Protein AF-A0A7M3MA89-F1 (afdb_monomer_lite)

Foldseek 3Di:
DFDWDDDPAPQKIWTFDPPDPDPPGGKIWIWGWDADPNDIDIGTDGIVNVVDDPVNNNVVQVVLVVCRVVVHDDNDPVRVVVVVVVVVVVVVVVVVVVVVVPQDPVNCCVPPVLVVCVVPDDPVVSVVVVVVD

pLDDT: mean 83.15, std 8.32, range [62.28, 95.0]

Sequence (133 aa):
MAKWHSTRYPGVRFRKHATRKHGVQFDKYFAIRYQADGKRVEEGLGWASEGWSELKAANLLAELREAQRRGEGPVRLQEKRELAEAERKAREAEKKARAHEAITFEEYVKELYLPDADADKKAETMRRERSIL

Organism: NCBI:txid54767

Radius of gyration: 26.48 Å; chains: 1; bounding box: 61×32×65 Å

Secondary structure (DSSP, 8-state):
-PPEEE-SSTTEEEEEEEEEEETTEEEEEEEEEEEETTEEEEEEEEEGGGT--HHHHHHHHHHHHHHHHHT-S-SSHHHHHHHHHHHHHHHHHHHHHHHHHH--HHHHIIIIIHHHHHHHS-HHHHHHHHHH-

Structure (mmCIF, N/CA/C/O backbone):
data_AF-A0A7M3MA89-F1
#
_entry.id   AF-A0A7M3MA89-F1
#
loop_
_atom_site.group_PDB
_atom_site.id
_atom_site.type_symbol
_atom_site.label_atom_id
_atom_site.label_alt_id
_atom_site.label_comp_id
_atom_site.label_asym_id
_atom_site.label_entity_id
_atom_site.label_seq_id
_atom_site.pdbx_PDB_ins_code
_atom_site.Cartn_x
_atom_site.Cartn_y
_atom_site.Cartn_z
_atom_site.occupancy
_atom_site.B_iso_or_equiv
_atom_site.auth_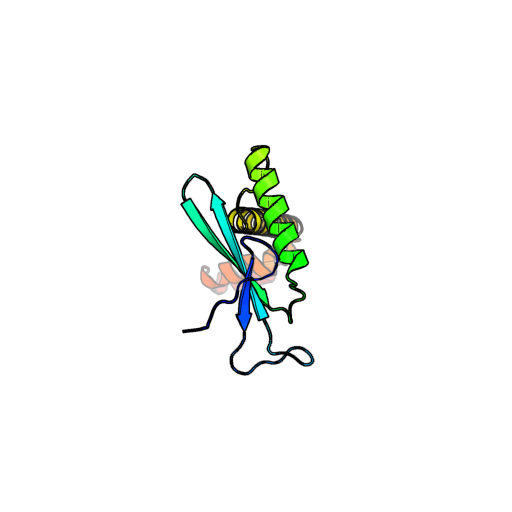seq_id
_atom_site.auth_comp_id
_atom_site.auth_asym_id
_atom_site.auth_atom_id
_atom_site.pdbx_PDB_model_num
ATOM 1 N N . MET A 1 1 ? -6.153 -19.628 16.800 1.00 65.12 1 MET A N 1
ATOM 2 C CA . MET A 1 1 ? -6.530 -18.441 15.992 1.00 65.12 1 MET A CA 1
ATOM 3 C C . MET A 1 1 ? -6.096 -17.173 16.710 1.00 65.12 1 MET A C 1
ATOM 5 O O . MET A 1 1 ? -6.228 -17.109 17.926 1.00 65.12 1 MET A O 1
ATOM 9 N N . ALA A 1 2 ? -5.574 -16.177 15.991 1.00 76.81 2 ALA A N 1
ATOM 10 C CA . ALA A 1 2 ? -5.233 -14.890 16.597 1.00 76.81 2 ALA A CA 1
ATOM 11 C C . ALA A 1 2 ? -6.516 -14.144 17.008 1.00 76.81 2 ALA A C 1
ATOM 13 O O . ALA A 1 2 ? -7.430 -13.991 16.198 1.00 76.81 2 ALA A O 1
ATOM 14 N N . LYS A 1 3 ? -6.594 -13.701 18.269 1.00 90.00 3 LYS A N 1
ATOM 15 C CA . LYS A 1 3 ? -7.758 -12.980 18.799 1.00 90.00 3 LYS A CA 1
ATOM 16 C C . LYS A 1 3 ? -7.771 -11.549 18.264 1.00 90.00 3 LYS A C 1
ATOM 18 O O . LYS A 1 3 ? -6.813 -10.799 18.451 1.00 90.00 3 LYS A O 1
ATOM 23 N N . TRP A 1 4 ? -8.871 -11.180 17.617 1.00 93.06 4 TRP A N 1
ATOM 24 C CA . TRP A 1 4 ? -9.098 -9.830 17.117 1.00 93.06 4 TRP A CA 1
ATOM 25 C C . TRP A 1 4 ? -9.777 -8.96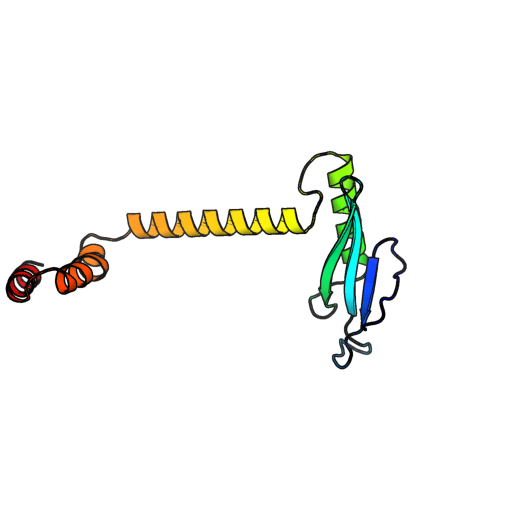3 18.173 1.00 93.06 4 TRP A C 1
ATOM 27 O O . TRP A 1 4 ? -10.853 -9.298 18.668 1.00 93.06 4 TRP A O 1
ATOM 37 N N . HIS A 1 5 ? -9.181 -7.815 18.451 1.00 92.69 5 HIS A N 1
ATOM 38 C CA . HIS A 1 5 ? -9.663 -6.790 19.359 1.00 92.69 5 HIS A CA 1
ATOM 39 C C . HIS A 1 5 ? -10.217 -5.603 18.568 1.00 92.69 5 HIS A C 1
ATOM 41 O O . HIS A 1 5 ? -9.658 -5.210 17.543 1.00 92.69 5 HIS A O 1
ATOM 47 N N . SER A 1 6 ? -11.330 -5.048 19.034 1.00 92.12 6 SER A N 1
ATOM 48 C CA . SER A 1 6 ? -11.878 -3.784 18.538 1.00 92.12 6 SER A CA 1
ATOM 49 C C . SER A 1 6 ? -11.063 -2.620 19.101 1.00 92.12 6 SER A C 1
ATOM 51 O O . SER A 1 6 ? -10.582 -2.705 20.232 1.00 92.12 6 SER A O 1
ATOM 53 N N . THR A 1 7 ? -10.916 -1.538 18.341 1.00 92.50 7 THR A N 1
ATOM 54 C CA . THR A 1 7 ? -10.371 -0.275 18.863 1.00 92.50 7 THR A CA 1
ATOM 55 C C . THR A 1 7 ? -11.506 0.683 19.226 1.00 92.50 7 THR A C 1
ATOM 57 O O . THR A 1 7 ? -12.686 0.364 19.059 1.00 92.50 7 THR A O 1
ATOM 60 N N . ARG A 1 8 ? -11.155 1.888 19.693 1.00 92.69 8 ARG A N 1
ATOM 61 C CA . ARG A 1 8 ? -12.111 2.994 19.861 1.00 92.69 8 ARG A CA 1
ATOM 62 C C . ARG A 1 8 ? -12.722 3.458 18.528 1.00 92.69 8 ARG A C 1
ATOM 64 O O . ARG A 1 8 ? -13.786 4.068 18.534 1.00 92.69 8 ARG A O 1
ATOM 71 N N . TYR A 1 9 ? -12.065 3.184 17.401 1.00 92.44 9 TYR A N 1
ATOM 72 C CA . TYR A 1 9 ? -12.498 3.629 16.079 1.00 92.44 9 TYR A CA 1
ATOM 73 C C . TYR A 1 9 ? -13.344 2.546 15.390 1.00 92.44 9 TYR A C 1
ATOM 75 O O . TYR A 1 9 ? -12.843 1.448 15.125 1.00 92.44 9 TYR A O 1
ATOM 83 N N . PRO A 1 10 ? -14.618 2.824 15.055 1.00 91.00 10 PRO A N 1
ATOM 84 C CA . PRO A 1 10 ? -15.486 1.849 14.407 1.00 91.00 10 PRO A CA 1
ATOM 85 C C . PRO A 1 10 ? -14.921 1.363 13.071 1.00 91.00 10 PRO A C 1
ATOM 87 O O . PRO A 1 10 ? -14.616 2.154 12.181 1.00 91.00 10 PRO A O 1
ATOM 90 N N . GLY A 1 11 ? -14.832 0.044 12.914 1.00 90.50 11 GLY A N 1
ATOM 91 C CA . GLY A 1 11 ? -14.276 -0.586 11.716 1.00 90.50 11 GLY A CA 1
ATOM 92 C C . GLY A 1 11 ? -12.766 -0.813 11.772 1.00 90.50 11 GLY A C 1
ATOM 93 O O . GLY A 1 11 ? -12.265 -1.565 10.947 1.00 90.50 11 GLY A O 1
ATOM 94 N N . VAL A 1 12 ? -12.044 -0.273 12.759 1.00 94.44 12 VAL A N 1
ATOM 95 C CA . VAL A 1 12 ? -10.630 -0.605 12.981 1.00 94.44 12 VAL A CA 1
ATOM 96 C C . VAL A 1 12 ? -10.526 -1.731 14.009 1.00 94.44 12 VAL A C 1
ATOM 98 O O . VAL A 1 12 ? -11.143 -1.708 15.077 1.00 94.44 12 VAL A O 1
ATOM 101 N N . ARG A 1 13 ? -9.728 -2.748 13.691 1.00 95.00 13 ARG A N 1
ATOM 102 C CA . ARG A 1 13 ? -9.447 -3.888 14.567 1.00 95.00 13 ARG A CA 1
ATOM 103 C C . ARG A 1 13 ? -7.953 -4.133 14.631 1.00 95.00 13 ARG A C 1
ATOM 105 O O . ARG A 1 13 ? -7.216 -3.782 13.714 1.00 95.00 13 ARG A O 1
ATOM 112 N N . PHE A 1 14 ? -7.509 -4.781 15.697 1.00 94.94 14 PHE A N 1
ATOM 113 C CA . PHE A 1 14 ? -6.135 -5.243 15.790 1.00 94.94 14 PHE A CA 1
ATOM 114 C C . PHE A 1 14 ? -6.036 -6.649 16.356 1.00 94.94 14 PHE A C 1
ATOM 116 O O . PHE A 1 14 ? -6.888 -7.095 17.122 1.00 94.94 14 PHE A O 1
ATOM 123 N N . ARG A 1 15 ? -4.961 -7.347 16.016 1.00 94.12 15 ARG A N 1
ATOM 124 C CA . ARG A 1 15 ? -4.548 -8.584 16.687 1.00 94.12 15 ARG A CA 1
ATOM 125 C C . ARG A 1 15 ? -3.151 -8.393 17.255 1.00 94.12 15 ARG A C 1
ATOM 127 O O . ARG A 1 15 ? -2.338 -7.687 16.668 1.00 94.12 15 ARG A O 1
ATOM 134 N N . LYS A 1 16 ? -2.869 -9.009 18.397 1.00 93.94 16 LYS A N 1
ATOM 135 C CA . LYS A 1 16 ? -1.527 -8.980 18.992 1.00 93.94 16 LYS A CA 1
ATOM 136 C C . LYS A 1 16 ? -0.658 -10.065 18.355 1.00 93.94 16 LYS A C 1
ATOM 138 O O . LYS A 1 16 ? -1.154 -11.162 18.088 1.00 93.94 16 LYS A O 1
ATOM 143 N N . HIS A 1 17 ? 0.617 -9.772 18.126 1.00 91.81 17 HIS A N 1
ATOM 144 C CA . HIS A 1 17 ? 1.605 -10.793 17.799 1.00 91.81 17 HIS A CA 1
ATOM 145 C C . HIS A 1 17 ? 1.791 -11.725 19.006 1.00 91.81 17 HIS A C 1
ATOM 147 O O . HIS A 1 17 ? 1.728 -11.278 20.149 1.00 91.81 17 HIS A O 1
ATOM 153 N N . ALA A 1 18 ? 2.033 -13.015 18.760 1.00 88.25 18 ALA A N 1
ATOM 154 C CA . ALA A 1 18 ? 2.184 -14.007 19.827 1.00 88.25 18 ALA A CA 1
ATOM 155 C C . ALA A 1 18 ? 3.423 -13.748 20.707 1.00 88.25 18 ALA A C 1
ATOM 157 O O . ALA A 1 18 ? 3.338 -13.805 21.927 1.00 88.25 18 ALA A O 1
ATOM 158 N N . THR A 1 19 ? 4.565 -13.450 20.081 1.00 87.94 19 THR A N 1
ATOM 159 C CA . THR A 1 19 ? 5.863 -13.311 20.768 1.00 87.94 19 THR A CA 1
ATOM 160 C C . THR A 1 19 ? 6.529 -11.936 20.619 1.00 87.94 19 THR A C 1
ATOM 162 O O . THR A 1 19 ? 7.136 -11.447 21.568 1.00 87.94 19 THR A O 1
ATOM 165 N N . ARG A 1 20 ? 6.415 -11.285 19.453 1.00 89.50 20 ARG A N 1
ATOM 166 C CA . ARG A 1 20 ? 7.013 -9.974 19.157 1.00 89.50 20 ARG A CA 1
ATOM 167 C C . ARG A 1 20 ? 6.422 -8.847 20.014 1.00 89.50 20 ARG A C 1
ATOM 169 O O . ARG A 1 20 ? 5.202 -8.682 20.095 1.00 89.50 20 ARG A O 1
ATOM 176 N N . LYS A 1 21 ? 7.305 -8.031 20.595 1.00 90.94 21 LYS A N 1
ATOM 177 C CA . LYS A 1 21 ? 6.972 -6.802 21.328 1.00 90.94 21 LYS A CA 1
ATOM 178 C C . LYS A 1 21 ? 7.353 -5.564 20.524 1.00 90.94 21 LYS A C 1
ATOM 180 O O . LYS A 1 21 ? 8.315 -5.590 19.762 1.00 90.94 21 LYS A O 1
ATOM 185 N N . HIS A 1 22 ? 6.607 -4.489 20.733 1.00 86.00 22 HIS A N 1
ATOM 186 C CA . HIS A 1 22 ? 6.910 -3.163 20.219 1.00 86.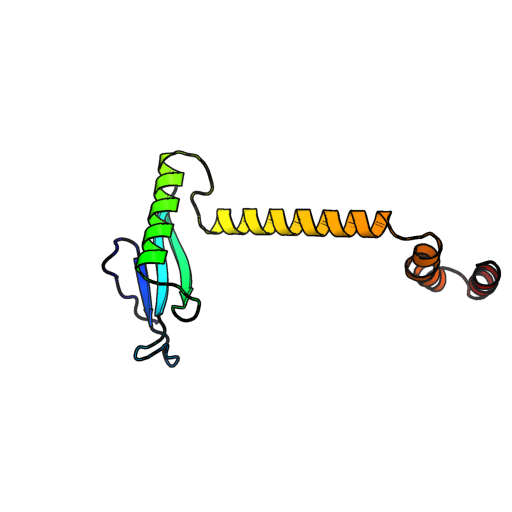00 22 HIS A CA 1
ATOM 187 C C . HIS A 1 22 ? 6.709 -2.158 21.362 1.00 86.00 22 HIS A C 1
ATOM 189 O O . HIS A 1 22 ? 5.584 -1.882 21.785 1.00 86.00 22 HIS A O 1
ATOM 195 N N . GLY A 1 23 ? 7.821 -1.686 21.930 1.00 84.69 23 GLY A N 1
ATOM 196 C CA . GLY A 1 23 ? 7.823 -0.976 23.208 1.00 84.69 23 GLY A CA 1
ATOM 197 C C . GLY A 1 23 ? 7.424 -1.896 24.368 1.00 84.69 23 GLY A C 1
ATOM 198 O O . GLY A 1 23 ? 7.877 -3.036 24.462 1.00 84.69 23 GLY A O 1
ATOM 199 N N . VAL A 1 24 ? 6.558 -1.402 25.254 1.00 85.38 24 VAL A N 1
ATOM 200 C CA . VAL A 1 24 ? 6.099 -2.144 26.444 1.00 85.38 24 VAL A CA 1
ATOM 201 C C . VAL A 1 24 ? 5.045 -3.204 26.096 1.00 85.38 24 VAL A C 1
ATOM 203 O O . VAL A 1 24 ? 4.917 -4.216 26.785 1.00 85.38 24 VAL A O 1
ATOM 206 N N . GLN A 1 25 ? 4.282 -2.997 25.020 1.00 87.94 25 GLN A N 1
ATOM 207 C CA . GLN A 1 25 ? 3.196 -3.892 24.622 1.00 87.94 25 GLN A CA 1
ATOM 208 C C . GLN A 1 25 ? 3.625 -4.872 23.523 1.00 87.94 25 GLN A C 1
ATOM 210 O O . GLN A 1 25 ? 4.623 -4.684 22.829 1.00 87.94 25 GLN A O 1
ATOM 215 N N . PHE A 1 26 ? 2.845 -5.943 23.355 1.00 91.06 26 PHE A N 1
ATOM 216 C CA . PHE A 1 26 ? 2.956 -6.797 22.173 1.00 91.06 26 PHE A CA 1
ATOM 217 C C . PHE A 1 26 ? 2.673 -5.993 20.910 1.00 91.06 26 PHE A C 1
ATOM 219 O O . PHE A 1 26 ? 1.818 -5.102 20.914 1.00 91.06 26 PHE A O 1
ATOM 226 N N . ASP A 1 27 ? 3.368 -6.349 19.835 1.00 93.12 27 ASP A N 1
ATOM 227 C CA . ASP A 1 27 ? 3.173 -5.719 18.539 1.00 93.12 27 ASP A CA 1
ATOM 228 C C . ASP A 1 27 ? 1.737 -5.962 18.047 1.00 93.12 27 ASP A C 1
ATOM 230 O O . ASP A 1 27 ? 1.179 -7.052 18.218 1.00 93.12 27 ASP A O 1
ATOM 234 N N . LYS A 1 28 ? 1.103 -4.927 17.498 1.00 94.50 28 LYS A N 1
ATOM 235 C CA . LYS A 1 28 ? -0.310 -4.952 17.102 1.00 94.50 28 LYS A CA 1
ATOM 236 C C . LYS A 1 28 ? -0.395 -4.889 15.589 1.00 94.50 28 LYS A C 1
ATOM 238 O O . LYS A 1 28 ? 0.065 -3.932 14.988 1.00 94.50 28 LYS A O 1
ATOM 243 N N . TYR A 1 29 ? -1.022 -5.882 14.980 1.00 94.50 29 TYR A N 1
ATOM 244 C CA . TYR A 1 29 ? -1.372 -5.846 13.567 1.00 94.50 29 TYR A CA 1
ATOM 245 C C . TYR A 1 29 ? -2.741 -5.208 13.399 1.00 94.50 29 TYR A C 1
ATOM 247 O O . TYR A 1 29 ? -3.714 -5.734 13.945 1.00 94.50 29 TYR A O 1
ATOM 255 N N . PHE A 1 30 ? -2.819 -4.116 12.648 1.00 94.69 30 PHE A N 1
ATOM 256 C CA . PHE A 1 30 ? -4.053 -3.390 12.378 1.00 94.69 30 PHE A CA 1
ATOM 257 C C . PHE A 1 30 ? -4.716 -3.865 11.086 1.00 94.69 30 PHE A C 1
ATOM 259 O O . PHE A 1 30 ? -4.056 -4.131 10.081 1.00 94.69 30 PHE A O 1
ATOM 266 N N . ALA A 1 31 ? -6.042 -3.934 11.115 1.00 94.00 31 ALA A N 1
ATOM 267 C CA . ALA A 1 31 ? -6.888 -4.194 9.963 1.00 94.00 31 ALA A CA 1
ATOM 268 C C . ALA A 1 31 ? -8.119 -3.284 10.004 1.00 94.00 31 ALA A C 1
ATOM 270 O O . ALA A 1 31 ? -8.594 -2.906 11.081 1.00 94.00 31 ALA A O 1
ATOM 271 N N . ILE A 1 32 ? -8.640 -2.953 8.830 1.00 93.94 32 ILE A N 1
ATOM 272 C CA . ILE A 1 32 ? -9.872 -2.185 8.662 1.00 93.94 32 ILE A CA 1
ATOM 273 C C . ILE A 1 32 ? -10.963 -3.062 8.072 1.00 93.94 32 ILE A C 1
ATOM 275 O O . ILE A 1 32 ? -10.709 -3.947 7.262 1.00 93.94 32 ILE A O 1
ATOM 279 N N . ARG A 1 33 ? -12.197 -2.795 8.484 1.00 91.50 33 ARG A N 1
ATOM 280 C CA . ARG A 1 33 ? -13.401 -3.459 8.009 1.00 91.50 33 ARG A CA 1
ATOM 281 C C . ARG A 1 33 ? -14.408 -2.412 7.560 1.00 91.50 33 ARG A C 1
ATOM 283 O O . ARG A 1 33 ? -14.826 -1.565 8.354 1.00 91.50 33 ARG A O 1
ATOM 290 N N . TYR A 1 34 ? -14.838 -2.512 6.311 1.00 88.62 34 TYR A N 1
ATOM 291 C CA . TYR A 1 34 ? -15.820 -1.614 5.709 1.00 88.62 34 TYR A CA 1
ATOM 292 C C . TYR A 1 34 ? -16.711 -2.346 4.705 1.00 88.62 34 TYR A C 1
ATOM 294 O O 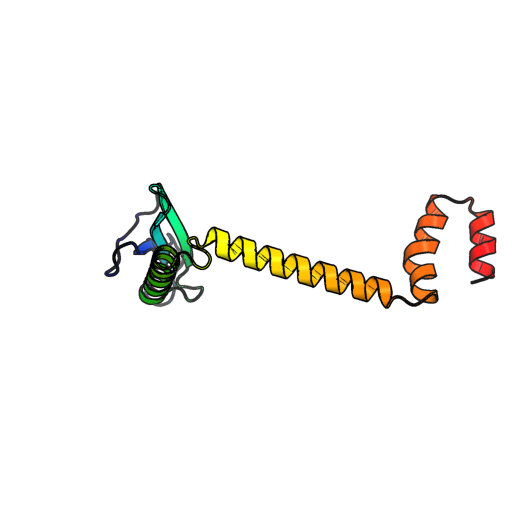. TYR A 1 34 ? -16.579 -3.551 4.494 1.00 88.62 34 TYR A O 1
ATOM 302 N N . GLN A 1 35 ? -17.693 -1.622 4.174 1.00 84.44 35 GLN A N 1
ATOM 303 C CA . GLN A 1 35 ? -18.606 -2.097 3.144 1.00 84.44 35 GLN A CA 1
ATOM 304 C C . GLN A 1 35 ? -18.306 -1.319 1.867 1.00 84.44 35 GLN A C 1
ATOM 306 O O . GLN A 1 35 ? -18.463 -0.102 1.859 1.00 84.44 35 GLN A O 1
ATOM 311 N N . ALA A 1 36 ? -17.899 -2.018 0.816 1.00 78.69 36 ALA A N 1
ATOM 312 C CA . ALA A 1 36 ? -17.730 -1.463 -0.521 1.00 78.69 36 ALA A CA 1
ATOM 313 C C . ALA A 1 36 ? -18.599 -2.282 -1.478 1.00 78.69 36 ALA A C 1
ATOM 315 O O . ALA A 1 36 ? -18.605 -3.510 -1.400 1.00 78.69 36 ALA A O 1
ATOM 316 N N . ASP A 1 37 ? -19.385 -1.612 -2.322 1.00 76.19 37 ASP A N 1
ATOM 317 C CA . ASP A 1 37 ? -20.252 -2.252 -3.328 1.00 76.19 37 ASP A CA 1
ATOM 318 C C . ASP A 1 37 ? -21.180 -3.340 -2.754 1.00 76.19 37 ASP A C 1
ATOM 320 O O . ASP A 1 37 ? -21.349 -4.423 -3.315 1.00 76.19 37 ASP A O 1
ATOM 324 N N . GLY A 1 38 ? -21.732 -3.084 -1.562 1.00 81.50 38 GLY A N 1
ATOM 325 C CA . GLY A 1 38 ? -22.609 -4.022 -0.851 1.00 81.50 38 GLY A CA 1
ATOM 326 C C . GLY A 1 38 ? -21.905 -5.250 -0.259 1.00 81.50 38 GLY A C 1
ATOM 327 O O . GLY A 1 38 ? -22.569 -6.107 0.326 1.00 81.50 38 GLY A O 1
ATOM 328 N N . LYS A 1 39 ? -20.575 -5.349 -0.375 1.00 85.06 39 LYS A N 1
ATOM 329 C CA . LYS A 1 39 ? -19.770 -6.450 0.163 1.00 85.06 39 LYS A CA 1
ATOM 330 C C . LYS A 1 39 ? -18.924 -5.987 1.338 1.00 85.06 39 LYS A C 1
ATOM 332 O O . LYS A 1 39 ? -18.317 -4.916 1.331 1.00 85.06 39 LYS A O 1
ATOM 337 N N . ARG A 1 40 ? -18.839 -6.851 2.350 1.00 86.75 40 ARG A N 1
ATOM 338 C CA . ARG A 1 40 ? -17.989 -6.612 3.514 1.00 86.75 40 ARG A CA 1
ATOM 339 C C . ARG A 1 40 ? -16.555 -6.967 3.160 1.00 86.75 40 ARG A C 1
ATOM 341 O O . ARG A 1 40 ? -16.261 -8.129 2.891 1.00 86.75 40 ARG A O 1
ATOM 348 N N . VAL A 1 41 ? -15.681 -5.975 3.226 1.00 87.06 41 VAL A N 1
ATOM 349 C CA . VAL A 1 41 ? -14.254 -6.118 2.952 1.00 87.06 41 VAL A CA 1
ATOM 350 C C . VAL A 1 41 ? -13.484 -5.952 4.259 1.00 87.06 41 VAL A C 1
ATOM 352 O O . VAL A 1 41 ? -13.832 -5.124 5.109 1.00 87.06 41 VAL A O 1
ATOM 355 N N . GLU A 1 42 ? -12.459 -6.780 4.442 1.00 89.81 42 GLU A N 1
ATOM 356 C CA . GLU A 1 42 ? -11.497 -6.663 5.532 1.00 89.81 42 GLU A CA 1
ATOM 357 C C . GLU A 1 42 ? -10.091 -6.593 4.939 1.00 89.81 42 GLU A C 1
ATOM 359 O O . GLU A 1 42 ? -9.664 -7.507 4.238 1.00 89.81 42 GLU A O 1
ATOM 364 N N . GLU A 1 43 ? -9.381 -5.503 5.213 1.00 88.88 43 GLU A N 1
ATOM 365 C CA . GLU A 1 43 ? -8.048 -5.256 4.672 1.00 88.88 43 GLU A CA 1
ATOM 366 C C . GLU A 1 43 ? -7.040 -5.090 5.801 1.00 88.88 43 GLU A C 1
ATOM 368 O O . GLU A 1 43 ? -7.230 -4.324 6.751 1.00 88.88 43 GLU A O 1
ATOM 373 N N . GLY A 1 44 ? -5.941 -5.827 5.684 1.00 91.94 44 GLY A N 1
ATOM 374 C CA . GLY A 1 44 ? -4.806 -5.732 6.584 1.00 91.94 44 GLY A CA 1
ATOM 375 C C . GLY A 1 44 ? -3.924 -4.532 6.248 1.00 91.94 44 GLY A C 1
ATOM 376 O O . GLY A 1 44 ? -3.474 -4.384 5.109 1.00 91.94 44 GLY A O 1
ATOM 377 N N . LEU A 1 45 ? -3.655 -3.696 7.249 1.00 91.19 45 LEU A N 1
ATOM 378 C CA . LEU A 1 45 ? -2.857 -2.482 7.091 1.00 91.19 45 LEU A CA 1
ATOM 379 C C . LEU A 1 45 ? -1.373 -2.748 7.332 1.00 91.19 45 LEU A C 1
ATOM 381 O O . LEU A 1 45 ? -0.550 -2.446 6.472 1.00 91.19 45 LEU A O 1
ATOM 385 N N . GLY A 1 46 ? -1.048 -3.348 8.478 1.00 93.12 46 GLY A N 1
ATOM 386 C CA . GLY A 1 46 ? 0.332 -3.610 8.878 1.00 93.12 46 GLY A CA 1
ATOM 387 C C . GLY A 1 46 ? 0.519 -3.633 10.390 1.00 93.12 46 GLY A C 1
ATOM 388 O O . GLY A 1 46 ? -0.449 -3.602 11.159 1.00 93.12 46 GLY A O 1
ATOM 389 N N . TRP A 1 47 ? 1.777 -3.717 10.810 1.00 94.62 47 TRP A N 1
ATOM 390 C CA . TRP A 1 47 ? 2.160 -3.799 12.220 1.00 94.62 47 TRP A CA 1
ATOM 391 C C . TRP A 1 47 ? 2.371 -2.426 12.852 1.00 94.62 47 TRP A C 1
ATOM 393 O O . TRP A 1 47 ? 2.769 -1.468 12.190 1.00 94.62 47 TRP A O 1
ATOM 403 N N . ALA A 1 48 ? 2.173 -2.333 14.165 1.00 92.69 48 ALA A N 1
ATOM 404 C CA . ALA A 1 48 ? 2.509 -1.138 14.926 1.00 92.69 48 ALA A CA 1
ATOM 405 C C . ALA A 1 48 ? 4.004 -0.819 14.811 1.00 92.69 48 ALA A C 1
ATOM 407 O O . ALA A 1 48 ? 4.367 0.346 14.663 1.00 92.69 48 ALA A O 1
ATOM 408 N N . SER A 1 49 ? 4.853 -1.853 14.755 1.00 91.31 49 SER A N 1
ATOM 409 C CA . SER A 1 49 ? 6.287 -1.704 14.489 1.00 91.31 49 SER A CA 1
ATOM 410 C C . SER A 1 49 ? 6.621 -1.048 13.146 1.00 91.31 49 SER A C 1
ATOM 412 O O . SER A 1 49 ? 7.703 -0.494 12.998 1.00 91.31 49 SER A O 1
ATOM 414 N N . GLU A 1 50 ? 5.715 -1.107 12.168 1.00 90.81 50 GLU A N 1
ATOM 415 C CA . GLU A 1 50 ? 5.856 -0.478 10.845 1.00 90.81 50 GLU A CA 1
ATOM 416 C C . GLU A 1 50 ? 5.277 0.953 10.825 1.00 90.81 50 GLU A C 1
ATOM 418 O O . GLU A 1 50 ? 5.098 1.553 9.766 1.00 90.81 50 GLU A O 1
ATOM 423 N N . GLY A 1 51 ? 4.950 1.515 11.995 1.00 91.00 51 GLY A N 1
ATOM 424 C CA . GLY A 1 51 ? 4.402 2.865 12.127 1.00 91.00 51 GLY A CA 1
ATOM 425 C C . GLY A 1 51 ? 2.889 2.949 11.909 1.00 91.00 51 GLY A C 1
ATOM 426 O O . GLY A 1 51 ? 2.367 4.029 11.605 1.00 91.00 51 GLY A O 1
ATOM 427 N N . TRP A 1 52 ? 2.167 1.832 12.042 1.00 93.81 52 TRP A N 1
ATOM 428 C CA . TRP A 1 52 ? 0.705 1.844 12.074 1.00 93.81 52 TRP A CA 1
ATOM 429 C C . TRP A 1 52 ? 0.170 2.139 13.474 1.00 93.81 52 TRP A C 1
ATOM 431 O O . TRP A 1 52 ? 0.655 1.636 14.483 1.00 93.81 52 TRP A O 1
ATOM 441 N N . SER A 1 53 ? -0.885 2.945 13.531 1.00 92.69 53 SER A N 1
ATOM 442 C CA . SER A 1 53 ? -1.594 3.272 14.765 1.00 92.69 53 SER A CA 1
ATOM 443 C C . SER A 1 53 ? -3.101 3.204 14.547 1.00 92.69 53 SER A C 1
ATOM 445 O O . SER A 1 53 ? -3.580 3.240 13.412 1.00 92.69 53 SER A O 1
ATOM 447 N N . GLU A 1 54 ? -3.856 3.141 15.644 1.00 92.50 54 GLU A N 1
ATOM 448 C CA . GLU A 1 54 ? -5.324 3.142 15.614 1.00 92.50 54 GLU A CA 1
ATOM 449 C C . GLU A 1 54 ? -5.879 4.367 14.878 1.00 92.50 54 GLU A C 1
ATOM 451 O O . GLU A 1 54 ? -6.781 4.235 14.055 1.00 92.50 54 GLU A O 1
ATOM 456 N N . LEU A 1 55 ? -5.293 5.542 15.134 1.00 93.25 55 LEU A N 1
ATOM 457 C CA . LEU A 1 55 ? -5.669 6.796 14.485 1.00 93.25 55 LEU A CA 1
ATOM 458 C C . LEU A 1 55 ? -5.332 6.781 12.990 1.00 93.25 55 LEU A C 1
ATOM 460 O O . LEU A 1 55 ? -6.169 7.142 12.172 1.00 93.25 55 LEU A O 1
ATOM 464 N N . LYS A 1 56 ? -4.133 6.315 12.613 1.00 93.25 56 LYS A N 1
ATOM 465 C CA . LYS A 1 56 ? -3.719 6.244 11.202 1.00 93.25 56 LYS A CA 1
ATOM 466 C C . LYS A 1 56 ? -4.613 5.292 10.403 1.00 93.25 56 LYS A C 1
ATOM 468 O O . LYS A 1 56 ? -5.000 5.604 9.282 1.00 93.25 56 LYS A O 1
ATOM 473 N N . ALA A 1 57 ? -4.982 4.161 11.003 1.00 93.50 57 ALA A N 1
ATOM 474 C CA . ALA A 1 57 ? -5.936 3.220 10.428 1.00 93.50 57 ALA A CA 1
ATOM 475 C C . ALA A 1 57 ? -7.338 3.831 10.270 1.00 93.50 57 ALA A C 1
ATOM 477 O O . ALA A 1 57 ? -7.991 3.614 9.252 1.00 93.50 57 ALA A O 1
ATOM 478 N N . ALA A 1 58 ? -7.794 4.606 11.258 1.00 93.00 58 ALA A N 1
ATOM 479 C CA . ALA A 1 58 ? -9.087 5.281 11.208 1.00 93.00 58 ALA A CA 1
ATOM 480 C C . ALA A 1 58 ? -9.132 6.380 10.137 1.00 93.00 58 ALA A C 1
ATOM 482 O O . ALA A 1 58 ? -10.119 6.469 9.412 1.00 93.00 58 ALA A O 1
ATOM 483 N N . ASN A 1 59 ? -8.062 7.165 10.000 1.00 92.75 59 ASN A N 1
ATOM 484 C CA . ASN A 1 59 ? -7.957 8.200 8.971 1.00 92.75 59 ASN A CA 1
ATOM 485 C C . ASN A 1 59 ? -7.998 7.587 7.571 1.00 92.75 59 ASN A C 1
ATOM 487 O O . ASN A 1 59 ? -8.791 8.018 6.745 1.00 92.75 59 ASN A O 1
ATOM 491 N N . LEU A 1 60 ? -7.242 6.510 7.335 1.00 90.12 60 LEU A N 1
ATOM 492 C CA . LEU A 1 60 ? -7.296 5.792 6.062 1.00 90.12 60 LEU A CA 1
ATOM 493 C C . LEU A 1 60 ? -8.700 5.233 5.777 1.00 90.12 60 LEU A C 1
ATOM 495 O O . LEU A 1 60 ? -9.187 5.304 4.655 1.00 90.12 60 LEU A O 1
ATOM 499 N N . LEU A 1 61 ? -9.378 4.694 6.793 1.00 90.69 61 LEU A N 1
ATOM 500 C CA . LEU A 1 61 ? -10.757 4.226 6.652 1.00 90.69 61 LEU A CA 1
ATOM 501 C C . LEU A 1 61 ? -11.726 5.36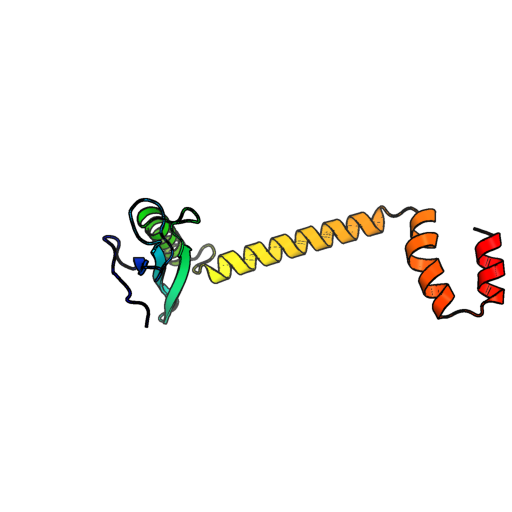9 6.307 1.00 90.69 61 LEU A C 1
ATOM 503 O O . LEU A 1 61 ? -12.667 5.161 5.542 1.00 90.69 61 LEU A O 1
ATOM 507 N N . ALA A 1 62 ? -11.523 6.556 6.881 1.00 90.06 62 ALA A N 1
ATOM 508 C CA . ALA A 1 62 ? -12.301 7.746 6.559 1.00 90.06 62 ALA A CA 1
ATOM 509 C C . ALA A 1 62 ? -12.043 8.202 5.117 1.00 90.06 62 ALA A C 1
ATOM 511 O O . ALA A 1 62 ? -13.008 8.413 4.389 1.00 90.06 62 ALA A O 1
ATOM 512 N N . GLU A 1 63 ? -10.780 8.240 4.679 1.00 88.19 63 GLU A N 1
ATOM 513 C CA . GLU A 1 63 ? -10.398 8.544 3.293 1.00 88.19 63 GLU A CA 1
ATOM 514 C C . GLU A 1 63 ? -11.095 7.608 2.296 1.00 88.19 63 GLU A C 1
ATOM 516 O O . GLU A 1 63 ? -11.712 8.080 1.344 1.00 88.19 63 GLU A O 1
ATOM 521 N N . LEU A 1 64 ? -11.076 6.291 2.541 1.00 85.44 64 LEU A N 1
ATOM 522 C CA . LEU A 1 64 ? -11.738 5.309 1.669 1.00 85.44 64 LEU A CA 1
ATOM 523 C C . LEU A 1 64 ? -13.259 5.519 1.614 1.00 85.44 64 LEU A C 1
ATOM 525 O O . LEU A 1 64 ? -13.868 5.442 0.548 1.00 85.44 64 LEU A O 1
ATOM 529 N N . ARG A 1 65 ? -13.892 5.836 2.750 1.00 85.00 65 ARG A N 1
ATOM 530 C CA . ARG A 1 65 ? -15.332 6.145 2.796 1.00 85.00 65 ARG A CA 1
ATOM 531 C C . ARG A 1 65 ? -15.671 7.451 2.086 1.00 85.00 65 ARG A C 1
ATOM 533 O O . ARG A 1 65 ? -16.742 7.563 1.495 1.00 85.00 65 ARG A O 1
ATOM 540 N N . GLU A 1 66 ? -14.800 8.448 2.168 1.00 85.88 66 GLU A N 1
ATOM 541 C CA . GLU A 1 66 ? -14.977 9.708 1.453 1.00 85.88 66 GLU A CA 1
ATOM 542 C C . GLU A 1 66 ? -14.783 9.547 -0.050 1.00 85.88 66 GLU A C 1
ATOM 544 O O . GLU A 1 66 ? -15.557 10.134 -0.802 1.00 85.88 66 GLU A O 1
ATOM 549 N N . ALA A 1 67 ? -13.805 8.748 -0.484 1.00 82.62 67 ALA A N 1
ATOM 550 C CA . ALA A 1 67 ? -13.629 8.373 -1.886 1.00 82.62 67 ALA A CA 1
ATOM 551 C C . ALA A 1 67 ? -14.883 7.657 -2.411 1.00 82.62 67 ALA A C 1
ATOM 553 O O . ALA A 1 67 ? -15.446 8.054 -3.429 1.00 82.62 67 ALA A O 1
ATOM 554 N N . GLN A 1 68 ? -15.418 6.702 -1.641 1.00 78.81 68 GLN A N 1
ATOM 555 C CA . GLN A 1 68 ? -16.675 6.022 -1.965 1.00 78.81 68 GLN A CA 1
ATOM 556 C C . GLN A 1 68 ? -17.864 6.986 -2.072 1.00 78.81 68 GLN A C 1
ATOM 558 O O . GLN A 1 68 ? -18.692 6.846 -2.966 1.00 78.81 68 GLN A O 1
ATOM 563 N N . ARG A 1 69 ? -17.968 7.963 -1.161 1.00 81.44 69 ARG A N 1
ATOM 564 C CA . ARG A 1 69 ? -19.054 8.955 -1.180 1.00 81.44 69 ARG A CA 1
ATOM 565 C C . ARG A 1 69 ? -18.947 9.896 -2.377 1.00 81.44 69 ARG A C 1
ATOM 567 O O . ARG A 1 69 ? -19.974 10.276 -2.927 1.00 81.44 69 ARG A O 1
ATOM 574 N N . ARG A 1 70 ? -17.727 10.301 -2.736 1.00 80.38 70 ARG A N 1
ATOM 575 C CA . ARG A 1 70 ? -17.465 11.196 -3.869 1.00 80.38 70 ARG A CA 1
ATOM 576 C C . ARG A 1 70 ? -17.554 10.479 -5.217 1.00 80.38 70 ARG A C 1
ATOM 578 O O . ARG A 1 70 ? -17.795 11.139 -6.215 1.00 80.38 70 ARG A O 1
ATOM 585 N N . GLY A 1 71 ? -17.393 9.154 -5.242 1.00 68.31 71 GLY A N 1
ATOM 586 C CA . GLY A 1 71 ? -17.292 8.386 -6.486 1.00 68.31 71 GLY A CA 1
ATOM 587 C C . GLY A 1 71 ? -15.986 8.652 -7.242 1.00 68.31 71 GLY A C 1
ATOM 588 O O . GLY A 1 71 ? -15.880 8.327 -8.419 1.00 68.31 71 GLY A O 1
ATOM 589 N N . GLU A 1 72 ? -15.001 9.253 -6.571 1.00 65.50 72 GLU A N 1
ATOM 590 C CA . GLU A 1 72 ? -13.732 9.686 -7.148 1.00 65.50 72 GLU A CA 1
ATOM 591 C C . GLU A 1 72 ? -12.572 9.024 -6.394 1.00 65.50 72 GLU A C 1
ATOM 593 O O . GLU A 1 72 ? -12.449 9.152 -5.172 1.00 65.50 72 GLU A O 1
ATOM 598 N N . GLY A 1 73 ? -11.694 8.346 -7.136 1.00 62.28 73 GLY A N 1
ATOM 599 C CA . GLY A 1 73 ? -10.497 7.694 -6.602 1.00 62.28 73 GLY A CA 1
ATOM 600 C C . GLY A 1 73 ? -10.708 6.249 -6.122 1.00 62.28 73 GLY A C 1
ATOM 601 O O . GLY A 1 73 ? -11.808 5.707 -6.220 1.00 62.28 73 GLY A O 1
ATOM 602 N N . PRO A 1 74 ? -9.638 5.594 -5.633 1.00 63.03 74 PRO A N 1
ATOM 603 C CA . PRO A 1 74 ? -9.690 4.204 -5.196 1.00 63.03 74 PRO A CA 1
ATOM 604 C C . PRO A 1 74 ? -10.560 4.071 -3.944 1.00 63.03 74 PRO A C 1
ATOM 606 O O . PRO A 1 74 ? -10.284 4.667 -2.899 1.00 63.03 74 PRO A O 1
ATOM 609 N N . VAL A 1 75 ? -11.601 3.252 -4.051 1.00 68.06 75 VAL A N 1
ATOM 610 C CA . VAL A 1 75 ? -12.540 2.936 -2.967 1.00 68.06 75 VAL A CA 1
ATOM 611 C C . VAL A 1 75 ? -11.946 1.867 -2.047 1.00 68.06 75 VAL A C 1
ATOM 613 O O . VAL A 1 75 ? -12.394 1.689 -0.910 1.00 68.06 75 VAL A O 1
ATOM 616 N N . ARG A 1 76 ? -10.907 1.167 -2.522 1.00 71.69 76 ARG A N 1
ATOM 617 C CA . ARG A 1 76 ? -10.245 0.074 -1.806 1.00 71.69 76 ARG A CA 1
ATOM 618 C C . ARG A 1 76 ? -8.742 0.284 -1.675 1.00 71.69 76 ARG A C 1
ATOM 620 O O . ARG A 1 76 ? -8.090 0.859 -2.549 1.00 71.69 76 ARG A O 1
ATOM 627 N N . LEU A 1 77 ? -8.149 -0.252 -0.605 1.00 66.94 77 LEU A N 1
ATOM 628 C CA . LEU A 1 77 ? -6.692 -0.235 -0.458 1.00 66.94 77 LEU A CA 1
ATOM 629 C C . LEU A 1 77 ? -6.022 -1.107 -1.524 1.00 66.94 77 LEU A C 1
ATOM 631 O O . LEU A 1 77 ? -4.918 -0.782 -1.957 1.00 66.94 77 LEU A O 1
ATOM 635 N N . GLN A 1 78 ? -6.675 -2.196 -1.945 1.00 69.75 78 GLN A N 1
ATOM 636 C CA . GLN A 1 78 ? -6.200 -3.019 -3.061 1.00 69.75 78 GLN A CA 1
ATOM 637 C C . GLN A 1 78 ? -6.073 -2.204 -4.351 1.00 69.75 78 GLN A C 1
ATOM 639 O O . GLN A 1 78 ? -4.997 -2.189 -4.935 1.00 69.75 78 GLN A O 1
ATOM 644 N N . GLU A 1 79 ? -7.095 -1.430 -4.714 1.00 69.81 79 GLU A N 1
ATOM 645 C CA . GLU A 1 79 ? -7.067 -0.557 -5.898 1.00 69.81 79 GLU A CA 1
ATOM 646 C C . GLU A 1 79 ? -5.947 0.486 -5.797 1.00 69.81 79 GLU A C 1
ATOM 648 O O . GLU A 1 79 ? -5.210 0.717 -6.752 1.00 69.81 79 GLU A O 1
ATOM 653 N N . LYS A 1 80 ? -5.740 1.067 -4.606 1.00 71.25 80 LYS A N 1
ATOM 654 C CA . LYS A 1 80 ? -4.619 1.989 -4.364 1.00 71.25 80 LYS A CA 1
ATOM 655 C C . LYS A 1 80 ? -3.255 1.309 -4.557 1.00 71.25 80 LYS A C 1
ATOM 657 O O . LYS A 1 80 ? -2.324 1.942 -5.050 1.00 71.25 80 LYS A O 1
ATOM 662 N N . ARG A 1 81 ? -3.118 0.036 -4.165 1.00 71.88 81 ARG A N 1
ATOM 663 C CA . ARG A 1 81 ? -1.885 -0.750 -4.365 1.00 71.88 81 ARG A CA 1
ATOM 664 C C . ARG A 1 81 ? -1.674 -1.110 -5.831 1.00 71.88 81 ARG A C 1
ATOM 666 O O . ARG A 1 81 ? -0.551 -0.993 -6.306 1.00 71.88 81 ARG A O 1
ATOM 673 N N . GLU A 1 82 ? -2.729 -1.504 -6.532 1.00 73.38 82 GLU A N 1
ATOM 674 C CA . GLU A 1 82 ? -2.688 -1.833 -7.959 1.00 73.38 82 GLU A CA 1
ATOM 675 C C . GLU A 1 82 ? -2.298 -0.615 -8.796 1.00 73.38 82 GLU A C 1
ATOM 677 O O . GLU A 1 82 ? -1.419 -0.717 -9.649 1.00 73.38 82 GLU A O 1
ATOM 682 N N . LEU A 1 83 ? -2.866 0.555 -8.493 1.00 72.00 83 LEU A N 1
ATOM 683 C CA . LEU A 1 83 ? -2.513 1.804 -9.164 1.00 72.00 83 LEU A CA 1
ATOM 684 C C . LEU A 1 83 ? -1.030 2.155 -8.958 1.00 72.00 83 LEU A C 1
ATOM 686 O O . LEU A 1 83 ? -0.322 2.460 -9.915 1.00 72.00 83 LEU A O 1
ATOM 690 N N . ALA A 1 84 ? -0.540 2.049 -7.719 1.00 72.62 84 ALA A N 1
ATOM 691 C CA . ALA A 1 84 ? 0.861 2.315 -7.398 1.00 72.62 84 ALA A CA 1
ATOM 692 C C . ALA A 1 84 ? 1.819 1.304 -8.058 1.00 72.62 84 ALA A C 1
ATOM 694 O O . ALA A 1 84 ? 2.920 1.662 -8.481 1.00 72.62 84 ALA A O 1
ATOM 695 N N . GLU A 1 85 ? 1.422 0.034 -8.159 1.00 75.38 85 GLU A N 1
ATOM 696 C CA . GLU A 1 85 ? 2.209 -0.980 -8.860 1.00 75.38 85 GLU A CA 1
ATOM 697 C C . GLU A 1 85 ? 2.234 -0.726 -10.371 1.00 75.38 85 GLU A C 1
ATOM 699 O O . GLU A 1 85 ? 3.295 -0.842 -10.988 1.00 75.38 85 GLU A O 1
ATOM 704 N N . ALA A 1 86 ? 1.098 -0.346 -10.959 1.00 77.00 86 ALA A N 1
ATOM 705 C CA . ALA A 1 86 ? 0.999 0.015 -12.368 1.00 77.00 86 ALA A CA 1
ATOM 706 C C . ALA A 1 86 ? 1.883 1.227 -12.696 1.00 77.00 86 ALA A C 1
ATOM 708 O O . ALA A 1 86 ? 2.641 1.182 -13.663 1.00 77.00 86 ALA A O 1
ATOM 709 N N . GLU A 1 87 ? 1.870 2.261 -11.852 1.00 79.88 87 GLU A N 1
ATOM 710 C CA . GLU A 1 87 ? 2.734 3.435 -12.006 1.00 79.88 87 GLU A CA 1
ATOM 711 C C . GLU A 1 87 ? 4.221 3.064 -11.896 1.00 79.88 87 GLU A C 1
ATOM 713 O O . GLU A 1 87 ? 5.038 3.479 -12.723 1.00 79.88 87 GLU A O 1
ATOM 718 N N . ARG A 1 88 ? 4.590 2.216 -10.924 1.00 77.81 88 ARG A N 1
ATOM 719 C CA . ARG A 1 88 ? 5.970 1.726 -10.795 1.00 77.81 88 ARG A CA 1
ATOM 720 C C . ARG A 1 88 ? 6.406 0.950 -12.038 1.00 77.81 88 ARG A C 1
ATOM 722 O O . ARG A 1 88 ? 7.498 1.200 -12.542 1.00 77.81 88 ARG A O 1
ATOM 729 N N . LYS A 1 89 ? 5.561 0.047 -12.546 1.00 80.00 89 LYS A N 1
ATOM 730 C CA . LYS A 1 89 ? 5.835 -0.723 -13.770 1.00 80.00 89 LYS A CA 1
ATOM 731 C C . LYS A 1 89 ? 5.982 0.183 -14.987 1.00 80.00 89 LYS A C 1
ATOM 733 O O . LYS A 1 89 ? 6.919 -0.008 -15.754 1.00 80.00 89 LYS A O 1
ATOM 738 N N . ALA A 1 90 ? 5.114 1.182 -15.142 1.00 80.31 90 ALA A N 1
ATOM 739 C CA . ALA A 1 90 ? 5.206 2.152 -16.229 1.00 80.31 90 ALA A CA 1
ATOM 740 C C . ALA A 1 90 ? 6.531 2.927 -16.173 1.00 80.31 90 ALA A C 1
ATOM 742 O O . ALA A 1 90 ? 7.235 3.027 -17.175 1.00 80.31 90 ALA A O 1
ATOM 743 N N . ARG A 1 91 ? 6.935 3.386 -14.982 1.00 79.69 91 ARG A N 1
ATOM 744 C CA . ARG A 1 91 ? 8.202 4.103 -14.787 1.00 79.69 91 ARG A CA 1
ATOM 745 C C . ARG A 1 91 ? 9.429 3.221 -15.021 1.00 79.69 91 ARG A C 1
ATOM 747 O O . ARG A 1 91 ? 10.438 3.693 -15.539 1.00 79.69 91 ARG A O 1
ATOM 754 N N . GLU A 1 92 ? 9.382 1.954 -14.620 1.00 80.19 92 GLU A N 1
ATOM 755 C CA . GLU A 1 92 ? 10.445 0.987 -14.915 1.00 80.19 92 GLU A CA 1
ATOM 756 C C . GLU A 1 92 ? 10.534 0.680 -16.412 1.00 80.19 92 GLU A C 1
ATOM 758 O O . GLU A 1 92 ? 11.639 0.632 -16.948 1.00 80.19 92 GLU A O 1
ATOM 763 N N . ALA A 1 93 ? 9.397 0.521 -17.093 1.00 77.75 93 ALA A N 1
ATOM 764 C CA . ALA A 1 93 ? 9.349 0.326 -18.538 1.00 77.75 93 ALA A CA 1
ATOM 765 C C . ALA A 1 93 ? 9.918 1.540 -19.284 1.00 77.75 93 ALA A C 1
ATOM 767 O O . ALA A 1 93 ? 10.754 1.370 -20.164 1.00 77.75 93 ALA A O 1
ATOM 768 N N . GLU A 1 94 ? 9.555 2.758 -18.878 1.00 80.38 94 GLU A N 1
ATOM 769 C CA . GLU A 1 94 ? 10.099 3.988 -19.458 1.00 80.38 94 GLU A CA 1
ATOM 770 C C . GLU A 1 94 ? 11.612 4.104 -19.229 1.00 80.38 94 GLU A C 1
ATOM 772 O O . GLU A 1 94 ? 12.356 4.434 -20.148 1.00 80.38 94 GLU A O 1
ATOM 777 N N . LYS A 1 95 ? 12.101 3.781 -18.025 1.00 79.94 95 LYS A N 1
ATOM 778 C CA . LYS A 1 95 ? 13.546 3.747 -17.750 1.00 79.94 95 LYS A CA 1
ATOM 779 C C . LYS A 1 95 ? 14.272 2.722 -18.615 1.00 79.94 95 LYS A C 1
ATOM 781 O O . LYS A 1 95 ? 15.351 3.027 -19.105 1.00 79.94 95 LYS A O 1
ATOM 786 N N . LYS A 1 96 ? 13.698 1.529 -18.797 1.00 76.62 96 LYS A N 1
ATOM 787 C CA . LYS A 1 96 ? 14.266 0.494 -19.671 1.00 76.62 96 LYS A CA 1
ATOM 788 C C . LYS A 1 96 ? 14.274 0.937 -21.131 1.00 76.62 96 LYS A C 1
ATOM 790 O O . LYS A 1 96 ? 15.290 0.758 -21.787 1.00 76.62 96 LYS A O 1
ATOM 795 N N . ALA A 1 97 ? 13.192 1.551 -21.610 1.00 73.25 97 ALA A N 1
ATOM 796 C CA . ALA A 1 97 ? 13.115 2.095 -22.963 1.00 73.25 97 ALA A CA 1
ATOM 797 C C . ALA A 1 97 ? 14.173 3.186 -23.180 1.00 73.25 97 ALA A C 1
ATOM 799 O O . ALA A 1 97 ? 14.966 3.083 -24.106 1.00 73.25 97 ALA A O 1
ATOM 800 N N . ARG A 1 98 ? 14.278 4.155 -22.262 1.00 75.94 98 ARG A N 1
ATOM 801 C CA . ARG A 1 98 ? 15.311 5.201 -22.319 1.00 75.94 98 ARG A CA 1
ATOM 802 C C . ARG A 1 98 ? 16.727 4.641 -22.238 1.00 75.94 98 ARG A C 1
ATOM 804 O O . ARG A 1 98 ? 17.606 5.149 -22.915 1.00 75.94 98 ARG A O 1
ATOM 811 N N . ALA A 1 99 ? 16.962 3.624 -21.410 1.00 74.69 99 ALA A N 1
ATOM 812 C CA . ALA A 1 99 ? 18.263 2.967 -21.341 1.00 74.69 99 ALA A CA 1
ATOM 813 C C . ALA A 1 99 ? 18.593 2.275 -22.669 1.00 74.69 99 ALA A C 1
ATOM 815 O O . ALA A 1 99 ? 19.690 2.451 -23.172 1.00 74.69 99 ALA A O 1
ATOM 816 N N . HIS A 1 100 ? 17.632 1.567 -23.269 1.00 66.75 100 HIS A N 1
ATOM 817 C CA . HIS A 1 100 ? 17.800 0.931 -24.575 1.00 66.75 100 HIS A CA 1
ATOM 818 C C . HIS A 1 100 ? 18.023 1.949 -25.707 1.00 66.75 100 HIS A C 1
ATOM 820 O O . HIS A 1 100 ? 18.828 1.707 -26.596 1.00 66.75 100 HIS A O 1
ATOM 826 N N . GLU A 1 101 ? 17.347 3.099 -25.673 1.00 74.69 101 GLU A N 1
ATOM 827 C CA . GLU A 1 101 ? 17.561 4.200 -26.626 1.00 74.69 101 GLU A CA 1
ATOM 828 C C . GLU A 1 101 ? 18.894 4.934 -26.408 1.00 74.69 101 GLU A C 1
ATOM 830 O O . GLU A 1 101 ? 19.444 5.495 -27.352 1.00 74.69 101 GLU A O 1
ATOM 835 N N . ALA A 1 102 ? 19.416 4.935 -25.179 1.00 78.50 102 ALA A N 1
ATOM 836 C CA . ALA A 1 102 ? 20.685 5.565 -24.820 1.00 78.50 102 ALA A CA 1
ATOM 837 C C . ALA A 1 102 ? 21.904 4.646 -24.993 1.00 78.50 102 ALA A C 1
ATOM 839 O O . ALA A 1 102 ? 23.028 5.121 -24.829 1.00 78.50 102 ALA A O 1
ATOM 840 N N . ILE A 1 103 ? 21.702 3.360 -25.307 1.00 79.25 103 ILE A N 1
ATOM 841 C CA . ILE A 1 103 ? 22.796 2.432 -25.592 1.00 79.25 103 ILE A CA 1
ATOM 842 C C . ILE A 1 103 ? 23.546 2.922 -26.830 1.00 79.25 103 ILE A C 1
ATOM 844 O O . ILE A 1 103 ? 22.972 3.158 -27.897 1.00 79.25 103 ILE A O 1
ATOM 848 N N . THR A 1 104 ? 24.857 3.060 -26.686 1.00 78.81 104 THR A N 1
ATOM 849 C CA . THR A 1 104 ? 25.729 3.386 -27.811 1.00 78.81 104 THR A CA 1
ATOM 850 C C . THR A 1 104 ? 25.903 2.174 -28.727 1.00 78.81 104 THR A C 1
ATOM 852 O O . THR A 1 104 ? 25.736 1.025 -28.318 1.00 78.81 104 THR A O 1
ATOM 855 N N . PHE A 1 105 ? 26.274 2.409 -29.990 1.00 76.12 105 PHE A N 1
ATOM 856 C CA . PHE A 1 105 ? 26.520 1.324 -30.949 1.00 76.12 105 PHE A CA 1
ATOM 857 C C . PHE A 1 105 ? 27.548 0.303 -30.427 1.00 76.12 105 PHE A C 1
ATOM 859 O O . PHE A 1 105 ? 27.372 -0.899 -30.607 1.00 76.12 105 PHE A O 1
ATOM 866 N N . GLU A 1 106 ? 28.593 0.766 -29.739 1.00 77.88 106 GLU A N 1
ATOM 867 C CA . GLU A 1 106 ? 29.635 -0.099 -29.180 1.00 77.88 106 GLU A CA 1
ATOM 868 C C . GLU A 1 106 ? 29.100 -1.016 -28.066 1.00 77.88 106 GLU A C 1
ATOM 870 O O . GLU A 1 106 ? 29.392 -2.214 -28.053 1.00 77.88 106 GLU A O 1
ATOM 875 N N . GLU A 1 107 ? 28.279 -0.477 -27.164 1.00 78.06 107 GLU A N 1
ATOM 876 C CA . GLU A 1 107 ? 27.641 -1.229 -26.077 1.00 78.06 107 GLU A CA 1
ATOM 877 C C . GLU A 1 107 ? 26.606 -2.222 -26.616 1.00 78.06 107 GLU A C 1
ATOM 879 O O . GLU A 1 107 ? 26.611 -3.383 -26.216 1.00 78.06 107 GLU A O 1
ATOM 884 N N . TYR A 1 108 ? 25.786 -1.816 -27.592 1.00 81.44 108 TYR A N 1
ATOM 885 C CA . TYR A 1 108 ? 24.839 -2.714 -28.262 1.00 81.44 108 TYR A CA 1
ATOM 886 C C . TYR A 1 108 ? 25.550 -3.919 -28.876 1.00 81.44 108 TYR A C 1
ATOM 888 O O . TYR A 1 108 ? 25.121 -5.067 -28.723 1.00 81.44 108 TYR A O 1
ATOM 896 N N . VAL A 1 109 ? 26.660 -3.661 -29.572 1.00 82.25 109 VAL A N 1
ATOM 897 C CA . VAL A 1 109 ? 27.399 -4.723 -30.237 1.00 82.25 109 VAL A CA 1
ATOM 898 C C . VAL A 1 109 ? 28.026 -5.679 -29.223 1.00 82.25 109 VAL A C 1
ATOM 900 O O . VAL A 1 109 ? 27.936 -6.894 -29.397 1.00 82.25 109 VAL A O 1
ATOM 903 N N . LYS A 1 110 ? 28.634 -5.156 -28.154 1.00 79.00 110 LYS A N 1
ATOM 904 C CA . LYS A 1 110 ? 29.304 -5.975 -27.136 1.00 79.00 110 LYS A CA 1
ATOM 905 C C . LYS A 1 110 ? 28.338 -6.753 -26.246 1.00 79.00 110 LYS A C 1
ATOM 907 O O . LYS A 1 110 ? 28.629 -7.907 -25.941 1.00 79.00 110 LYS A O 1
ATOM 912 N N . GLU A 1 111 ? 27.229 -6.144 -25.833 1.00 79.44 111 GLU A N 1
ATOM 913 C CA . GLU A 1 111 ? 26.341 -6.710 -24.810 1.00 79.44 111 GLU A CA 1
ATOM 914 C C . GLU A 1 111 ? 25.137 -7.476 -25.368 1.00 79.44 111 GLU A C 1
ATOM 916 O O . GLU A 1 111 ? 24.692 -8.421 -24.721 1.00 79.44 111 GLU A O 1
ATOM 921 N N . LEU A 1 112 ? 24.617 -7.110 -26.546 1.00 78.94 112 LEU A N 1
ATOM 922 C CA . LEU A 1 112 ? 23.469 -7.793 -27.161 1.00 78.94 112 LEU A CA 1
ATOM 923 C C . LEU A 1 112 ? 23.888 -8.634 -28.369 1.00 78.94 112 LEU A C 1
ATOM 925 O O . LEU A 1 112 ? 23.693 -9.845 -28.395 1.00 78.94 112 LEU A O 1
ATOM 929 N N . TYR A 1 113 ? 24.492 -7.998 -29.373 1.00 80.94 113 TYR A N 1
ATOM 930 C CA . TYR A 1 113 ? 24.698 -8.641 -30.671 1.00 80.94 113 TYR A CA 1
ATOM 931 C C . TYR A 1 113 ? 25.756 -9.752 -30.640 1.00 80.94 113 TYR A C 1
ATOM 933 O O . TYR A 1 113 ? 25.528 -10.820 -31.200 1.00 80.94 113 TYR A O 1
ATOM 941 N N . LEU A 1 114 ? 26.921 -9.523 -30.018 1.00 82.69 114 LEU A N 1
ATOM 942 C CA . LEU A 1 114 ? 27.998 -10.518 -29.989 1.00 82.69 114 LEU A CA 1
ATOM 943 C C . LEU A 1 114 ? 27.614 -11.798 -29.225 1.00 82.69 114 LEU A C 1
ATOM 945 O O . LEU A 1 114 ? 27.937 -12.865 -29.742 1.00 82.69 114 LEU A O 1
ATOM 949 N N . PRO A 1 115 ? 26.948 -11.747 -28.052 1.00 82.62 115 PRO A N 1
ATOM 950 C CA . PRO A 1 115 ? 26.459 -12.947 -27.371 1.00 82.62 115 PRO A CA 1
ATOM 951 C C . PRO A 1 115 ? 25.429 -13.741 -28.184 1.00 82.62 115 PRO A C 1
ATOM 953 O O . PRO A 1 115 ? 25.586 -14.954 -28.323 1.00 82.62 115 PRO A O 1
ATOM 956 N N . ASP A 1 116 ? 24.430 -13.069 -28.767 1.00 81.06 116 ASP A N 1
ATOM 957 C CA . ASP A 1 116 ? 23.394 -13.724 -29.580 1.00 81.06 116 ASP A CA 1
ATOM 958 C C . ASP A 1 116 ? 24.000 -14.344 -30.851 1.00 81.06 116 ASP A C 1
ATOM 960 O O . ASP A 1 116 ? 23.723 -15.488 -31.214 1.00 81.06 116 ASP A O 1
ATOM 964 N N . ALA A 1 117 ? 24.916 -13.625 -31.503 1.00 80.19 117 ALA A N 1
ATOM 965 C CA . ALA A 1 117 ? 25.595 -14.112 -32.695 1.00 80.19 117 ALA A CA 1
ATOM 966 C C . ALA A 1 117 ? 26.572 -15.268 -32.402 1.00 80.19 117 ALA A C 1
ATOM 968 O O . ALA A 1 117 ? 26.756 -16.119 -33.268 1.00 80.19 117 ALA A O 1
ATOM 969 N N . ASP A 1 118 ? 27.173 -15.351 -31.209 1.00 78.62 118 ASP A N 1
ATOM 970 C CA . ASP A 1 118 ? 28.028 -16.483 -30.807 1.00 78.62 118 ASP A CA 1
ATOM 971 C C . ASP A 1 118 ? 27.220 -17.772 -30.596 1.00 78.62 118 ASP A C 1
ATOM 973 O O . ASP A 1 118 ? 27.734 -18.866 -30.831 1.00 78.62 118 ASP A O 1
ATOM 977 N N . ALA A 1 119 ? 25.951 -17.642 -30.189 1.00 79.56 119 ALA A N 1
ATOM 978 C CA . ALA A 1 119 ? 25.034 -18.766 -30.022 1.00 79.56 119 ALA A CA 1
ATOM 979 C C . ALA A 1 119 ? 24.507 -19.306 -31.365 1.00 79.56 119 ALA A C 1
ATOM 981 O O . ALA A 1 119 ? 24.368 -20.520 -31.520 1.00 79.56 119 ALA A O 1
ATOM 982 N N . ASP A 1 120 ? 24.256 -18.424 -32.340 1.00 79.25 120 ASP A N 1
ATOM 983 C CA . ASP A 1 120 ? 23.615 -18.791 -33.611 1.00 79.25 120 ASP A CA 1
ATOM 984 C C . ASP A 1 120 ? 24.589 -18.986 -34.786 1.00 79.25 120 ASP A C 1
ATOM 986 O O . ASP A 1 120 ? 24.313 -19.756 -35.716 1.00 79.25 120 ASP A O 1
ATOM 990 N N . LYS A 1 121 ? 25.731 -18.286 -34.804 1.00 82.69 121 LYS A N 1
ATOM 991 C CA . LYS A 1 121 ? 26.655 -18.293 -35.948 1.00 82.69 121 LYS A CA 1
ATOM 992 C C . LYS A 1 121 ? 27.814 -19.261 -35.755 1.00 82.69 121 LYS A C 1
ATOM 994 O O . LYS A 1 121 ? 28.263 -19.579 -34.660 1.00 82.69 121 LYS A O 1
ATOM 999 N N . LYS A 1 122 ? 28.379 -19.699 -36.882 1.00 81.00 122 LYS A N 1
ATOM 1000 C CA . LYS A 1 122 ? 29.590 -20.528 -36.891 1.00 81.00 122 LYS A CA 1
ATOM 1001 C C . LYS A 1 122 ? 30.777 -19.741 -36.332 1.00 81.00 122 LYS A C 1
ATOM 1003 O O . LYS A 1 122 ? 30.990 -18.583 -36.695 1.00 81.00 122 LYS A O 1
ATOM 1008 N N . ALA A 1 123 ? 31.607 -20.415 -35.538 1.00 78.25 123 ALA A N 1
ATOM 1009 C CA . ALA A 1 123 ? 32.757 -19.820 -34.854 1.00 78.25 123 ALA A CA 1
ATOM 1010 C C . ALA A 1 123 ? 33.709 -19.036 -35.784 1.00 78.25 123 ALA A C 1
ATOM 1012 O O . ALA A 1 123 ? 34.257 -18.012 -35.387 1.00 78.25 123 ALA A O 1
ATOM 1013 N N . GLU A 1 124 ? 33.890 -19.473 -37.035 1.00 78.44 124 GLU A N 1
ATOM 1014 C CA . GLU A 1 124 ? 34.741 -18.789 -38.021 1.00 78.44 124 GLU A CA 1
ATOM 1015 C C . GLU A 1 124 ? 34.152 -17.446 -38.491 1.00 78.44 124 GLU A C 1
ATOM 1017 O O . GLU A 1 124 ? 34.878 -16.460 -38.634 1.00 78.44 124 GLU A O 1
ATOM 1022 N N . THR A 1 125 ? 32.827 -17.374 -38.643 1.00 78.12 125 THR A N 1
ATOM 1023 C CA . THR A 1 125 ? 32.094 -16.136 -38.944 1.00 78.12 125 THR A CA 1
ATOM 1024 C C . THR A 1 125 ? 32.219 -15.144 -37.790 1.00 78.12 125 THR A C 1
ATOM 1026 O O . THR A 1 125 ? 32.551 -13.982 -38.018 1.00 78.12 125 THR A O 1
ATOM 1029 N N . MET A 1 126 ? 32.078 -15.617 -36.548 1.00 81.12 126 MET A N 1
ATOM 1030 C CA . MET A 1 126 ? 32.266 -14.786 -35.353 1.00 81.12 126 MET A CA 1
ATOM 1031 C C . MET A 1 126 ? 33.702 -14.289 -35.198 1.00 81.12 126 MET A C 1
ATOM 1033 O O . MET A 1 126 ? 33.920 -13.146 -34.805 1.00 81.12 126 MET A O 1
ATOM 1037 N N . ARG A 1 127 ? 34.697 -15.110 -35.552 1.00 77.81 127 ARG A N 1
ATOM 1038 C CA . ARG A 1 127 ? 36.114 -14.718 -35.518 1.00 77.81 127 ARG A CA 1
ATOM 1039 C C . ARG A 1 127 ? 36.405 -13.551 -36.457 1.00 77.81 127 ARG A C 1
ATOM 1041 O O . ARG A 1 127 ? 37.168 -12.658 -36.104 1.00 77.81 127 ARG A O 1
ATOM 1048 N N . ARG A 1 128 ? 35.782 -13.560 -37.640 1.00 78.88 128 ARG A N 1
ATOM 1049 C CA . ARG A 1 128 ? 35.888 -12.471 -38.611 1.00 78.88 128 ARG A CA 1
ATOM 1050 C C . ARG A 1 128 ? 35.153 -11.232 -38.118 1.00 78.88 128 ARG A C 1
ATOM 1052 O O . ARG A 1 128 ? 35.761 -10.174 -38.115 1.00 78.88 128 ARG A O 1
ATOM 1059 N N . GLU A 1 129 ? 33.915 -11.355 -37.643 1.00 79.44 129 GLU A N 1
ATOM 1060 C CA . GLU A 1 129 ? 33.131 -10.218 -37.132 1.00 79.44 129 GLU A CA 1
ATOM 1061 C C . GLU A 1 129 ? 33.809 -9.526 -35.937 1.00 79.44 129 GLU A C 1
ATOM 1063 O O . GLU A 1 129 ? 33.931 -8.306 -35.936 1.00 79.44 129 GLU A O 1
ATOM 1068 N N . ARG A 1 130 ? 34.375 -10.289 -34.990 1.00 78.75 130 ARG A N 1
ATOM 1069 C CA . ARG A 1 130 ? 35.164 -9.749 -33.864 1.00 78.75 130 ARG A CA 1
ATOM 1070 C C . ARG A 1 130 ? 36.456 -9.032 -34.282 1.00 78.75 130 ARG A C 1
ATOM 1072 O O . ARG A 1 130 ? 37.034 -8.346 -33.454 1.00 78.75 130 ARG A O 1
ATOM 1079 N N . SER A 1 131 ? 36.942 -9.221 -35.514 1.00 78.75 131 SER A N 1
ATOM 1080 C CA . SER A 1 131 ? 38.145 -8.537 -36.025 1.00 78.75 131 SER A CA 1
ATOM 1081 C C . SER A 1 131 ? 37.860 -7.205 -36.727 1.00 78.75 131 SER A C 1
ATOM 1083 O O . SER A 1 131 ? 38.800 -6.464 -37.003 1.00 78.75 131 SER A O 1
ATOM 1085 N N . ILE A 1 132 ? 36.591 -6.929 -37.053 1.00 78.25 132 ILE A N 1
ATOM 1086 C CA . ILE A 1 132 ? 36.153 -5.711 -37.766 1.00 78.25 132 ILE A CA 1
ATOM 1087 C C . ILE A 1 132 ? 35.435 -4.718 -36.840 1.00 78.25 132 ILE A C 1
ATOM 1089 O O . ILE A 1 13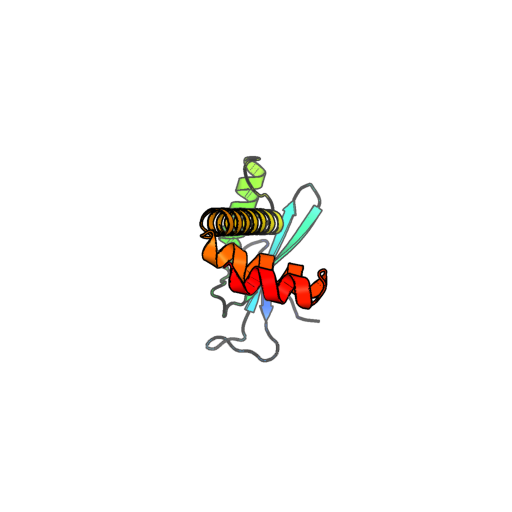2 ? 35.118 -3.611 -37.271 1.00 78.25 132 ILE A O 1
ATOM 1093 N N . LEU A 1 133 ? 35.161 -5.141 -35.606 1.00 67.44 133 LEU A N 1
ATOM 1094 C CA . LEU A 1 133 ? 34.600 -4.360 -34.505 1.00 67.44 133 LEU A CA 1
ATOM 1095 C C . LEU A 1 133 ? 35.713 -3.908 -33.565 1.00 67.44 133 LEU A C 1
ATOM 1097 O O . LEU A 1 133 ? 35.622 -2.760 -33.085 1.00 67.44 133 LEU A O 1
#